Protein AF-A0A8W8KGR4-F1 (afdb_monomer_lite)

Secondary structure (DSSP, 8-state):
--SHHHHHHHHHHHTTPEEE-TTS-EEE-------TTS------------------------------------

Organism: Magallana gigas (NCBI:txid29159)

Foldseek 3Di:
DVDPVVLVVCQVPQAQDWDADPVGDIDGDHRDDPPVPPDDPPPPDPDDDDDPPPDDDDDDDDDDPDDDDDDDDD

Radius of gyration: 25.48 Å; chains: 1; bounding box: 49×78×36 Å

Structure (mmCIF, N/CA/C/O backbone):
data_AF-A0A8W8KGR4-F1
#
_entry.id   AF-A0A8W8KGR4-F1
#
loop_
_atom_site.group_PDB
_atom_site.id
_atom_site.type_symbol
_atom_site.label_atom_id
_atom_site.label_alt_id
_atom_site.label_comp_id
_atom_site.label_asym_id
_atom_site.label_entity_id
_atom_site.label_seq_id
_atom_site.pdbx_PDB_ins_code
_atom_site.Cartn_x
_atom_site.Cartn_y
_atom_site.Cartn_z
_atom_site.occupancy
_atom_site.B_iso_or_equiv
_atom_site.auth_seq_id
_atom_site.auth_comp_id
_atom_site.auth_asym_id
_atom_site.auth_atom_id
_atom_site.pdbx_PDB_model_num
ATOM 1 N N . PHE A 1 1 ? 8.994 0.941 -6.496 1.00 77.56 1 PHE A N 1
ATOM 2 C CA . PHE A 1 1 ? 10.153 0.958 -5.580 1.00 77.56 1 PHE A CA 1
ATOM 3 C C . PHE A 1 1 ? 11.397 1.295 -6.374 1.00 77.56 1 PHE A C 1
ATOM 5 O O . PHE A 1 1 ? 11.507 0.817 -7.496 1.00 77.56 1 PHE A O 1
ATOM 12 N N . LEU A 1 2 ? 12.286 2.129 -5.831 1.00 89.25 2 LEU A N 1
ATOM 13 C CA . LEU A 1 2 ? 13.537 2.502 -6.504 1.00 89.25 2 LEU A CA 1
ATOM 14 C C . LEU A 1 2 ? 14.613 1.419 -6.338 1.00 89.25 2 LEU A C 1
ATOM 16 O O . LEU A 1 2 ? 15.451 1.251 -7.218 1.00 89.25 2 LEU A O 1
ATOM 20 N N . ARG A 1 3 ? 14.569 0.655 -5.237 1.00 94.81 3 ARG A N 1
ATOM 21 C CA . ARG A 1 3 ? 15.484 -0.459 -4.959 1.00 94.81 3 ARG A CA 1
ATOM 22 C C . ARG A 1 3 ? 14.727 -1.779 -4.830 1.00 94.81 3 ARG A C 1
ATOM 24 O O . ARG A 1 3 ? 13.586 -1.825 -4.368 1.00 94.81 3 ARG A O 1
ATOM 31 N N . LYS A 1 4 ? 15.389 -2.879 -5.205 1.00 88.81 4 LYS A N 1
ATOM 32 C CA . LYS A 1 4 ? 14.845 -4.243 -5.060 1.00 88.81 4 LYS A CA 1
ATOM 33 C C . LYS A 1 4 ? 14.643 -4.630 -3.591 1.00 88.81 4 LYS A C 1
ATOM 35 O O . LYS A 1 4 ? 13.717 -5.371 -3.272 1.00 88.81 4 LYS A O 1
ATOM 40 N N . GLU A 1 5 ? 15.496 -4.123 -2.710 1.00 91.69 5 GLU A N 1
ATOM 41 C CA . GLU A 1 5 ? 15.403 -4.319 -1.261 1.00 91.69 5 GLU A CA 1
ATOM 42 C C . GLU A 1 5 ? 14.088 -3.760 -0.708 1.00 91.69 5 GLU A C 1
ATOM 44 O O . GLU A 1 5 ? 13.370 -4.475 -0.009 1.00 91.69 5 GLU A O 1
ATOM 49 N N . ASP A 1 6 ? 13.708 -2.551 -1.130 1.00 92.12 6 ASP A N 1
ATOM 50 C CA . ASP A 1 6 ? 12.460 -1.910 -0.707 1.00 92.12 6 ASP A CA 1
ATOM 51 C C . ASP A 1 6 ? 11.230 -2.708 -1.157 1.00 92.12 6 ASP A C 1
ATOM 53 O O . ASP A 1 6 ? 10.268 -2.847 -0.405 1.00 92.12 6 ASP A O 1
ATOM 57 N N . MET A 1 7 ? 11.263 -3.284 -2.365 1.00 91.69 7 MET A N 1
ATOM 58 C CA . MET A 1 7 ? 10.174 -4.132 -2.861 1.00 91.69 7 MET A CA 1
ATOM 59 C C . MET A 1 7 ? 10.045 -5.417 -2.040 1.00 91.69 7 MET A C 1
ATOM 61 O O . MET A 1 7 ? 8.938 -5.792 -1.657 1.00 91.69 7 MET A O 1
ATOM 65 N N . LYS A 1 8 ? 11.165 -6.086 -1.740 1.00 92.81 8 LYS A N 1
ATOM 66 C CA . LYS A 1 8 ? 11.159 -7.285 -0.889 1.00 92.81 8 LYS A CA 1
ATOM 67 C C . LYS A 1 8 ? 10.622 -6.971 0.505 1.00 92.81 8 LYS A C 1
ATOM 69 O O . LYS A 1 8 ? 9.812 -7.729 1.037 1.00 92.81 8 LYS A O 1
ATOM 74 N N . HIS A 1 9 ? 11.040 -5.843 1.076 1.00 91.75 9 HIS A N 1
ATOM 75 C CA . HIS A 1 9 ? 10.551 -5.390 2.371 1.00 91.75 9 HIS A CA 1
ATOM 76 C C . HIS A 1 9 ? 9.048 -5.096 2.328 1.00 91.75 9 HIS A C 1
ATOM 78 O O . HIS A 1 9 ? 8.308 -5.535 3.206 1.00 91.75 9 HIS A O 1
ATOM 84 N N . ALA A 1 10 ? 8.577 -4.425 1.278 1.00 92.06 10 ALA A N 1
ATOM 85 C CA . ALA A 1 10 ? 7.165 -4.131 1.086 1.00 92.06 10 ALA A CA 1
ATOM 86 C C . ALA A 1 10 ? 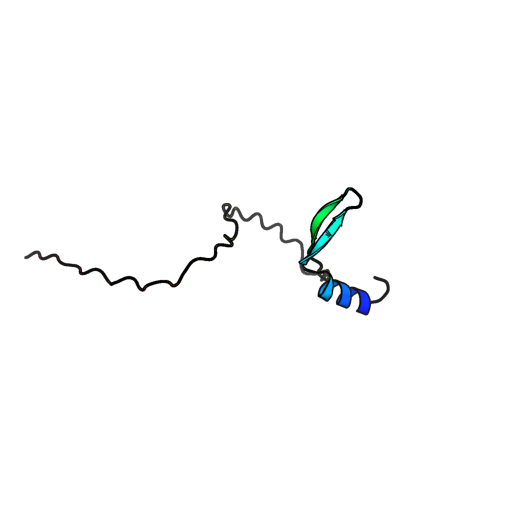6.313 -5.398 0.964 1.00 92.06 10 ALA A C 1
ATOM 88 O O . ALA A 1 10 ? 5.30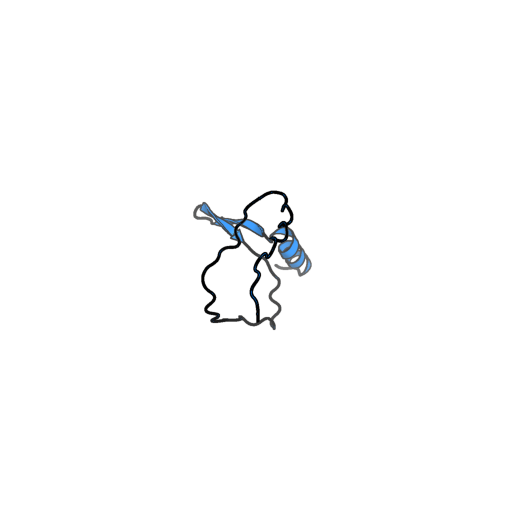8 -5.512 1.655 1.00 92.06 10 ALA A O 1
ATOM 89 N N . VAL A 1 11 ? 6.732 -6.377 0.160 1.00 90.94 11 VAL A N 1
ATOM 90 C CA . VAL A 1 11 ? 6.034 -7.669 0.058 1.00 90.94 11 VAL A CA 1
ATOM 91 C C . VAL A 1 11 ? 5.978 -8.365 1.420 1.00 90.94 11 VAL A C 1
ATOM 93 O O . VAL A 1 11 ? 4.932 -8.863 1.807 1.00 90.94 11 VAL A O 1
ATOM 96 N N . SER A 1 12 ? 7.067 -8.360 2.195 1.00 89.69 12 SER A N 1
ATOM 97 C CA . SER A 1 12 ? 7.081 -9.030 3.501 1.00 89.69 12 SER A CA 1
ATOM 98 C C . SER A 1 12 ? 6.278 -8.309 4.587 1.00 89.69 12 SER A C 1
ATOM 100 O O . SER A 1 12 ? 5.808 -8.969 5.512 1.00 89.69 12 SER A O 1
ATOM 102 N N . LYS A 1 13 ? 6.206 -6.975 4.555 1.00 93.81 13 LYS A N 1
ATOM 103 C CA . LYS A 1 13 ? 5.658 -6.170 5.659 1.00 93.81 13 LYS A CA 1
ATOM 104 C C . LYS A 1 13 ? 4.278 -5.600 5.389 1.00 93.81 13 LYS A C 1
ATOM 106 O O . LYS A 1 13 ? 3.575 -5.289 6.343 1.00 93.81 13 LYS A O 1
ATOM 111 N N . LEU A 1 14 ? 3.919 -5.417 4.124 1.00 93.81 14 LEU A N 1
ATOM 112 C CA . LEU A 1 14 ? 2.658 -4.797 3.728 1.00 93.81 14 LEU A CA 1
ATOM 113 C C . LEU A 1 14 ? 1.613 -5.826 3.285 1.00 93.81 14 LEU A C 1
ATOM 115 O O . LEU A 1 14 ? 0.452 -5.456 3.109 1.00 93.81 14 LEU A O 1
ATOM 119 N N . ASP A 1 15 ? 1.980 -7.101 3.136 1.00 93.06 15 ASP A N 1
ATOM 120 C CA . ASP A 1 15 ? 1.003 -8.164 2.896 1.00 93.06 15 ASP A CA 1
ATOM 121 C C . ASP A 1 15 ? 0.073 -8.346 4.106 1.00 93.06 15 ASP A C 1
ATOM 123 O O . ASP A 1 15 ? 0.494 -8.239 5.258 1.00 93.06 15 ASP A O 1
ATOM 127 N N . ASP A 1 16 ? -1.213 -8.560 3.827 1.00 91.81 16 ASP A N 1
ATOM 128 C CA . ASP A 1 16 ? -2.302 -8.668 4.807 1.00 91.81 16 ASP A CA 1
ATOM 129 C C . ASP A 1 16 ? -2.457 -7.454 5.752 1.00 91.81 16 ASP A C 1
ATOM 131 O O . ASP A 1 16 ? -3.076 -7.535 6.820 1.00 91.81 16 ASP A O 1
ATOM 135 N N . THR A 1 17 ? -1.962 -6.283 5.342 1.00 95.19 17 THR A N 1
ATOM 136 C CA . THR A 1 17 ? -2.159 -5.031 6.085 1.00 95.19 17 THR A CA 1
ATOM 137 C C . THR A 1 17 ? -3.446 -4.307 5.681 1.00 95.19 17 THR A C 1
ATOM 139 O O . THR A 1 17 ? -4.007 -4.516 4.600 1.00 95.19 17 THR A O 1
ATOM 142 N N . LYS A 1 18 ? -3.944 -3.450 6.583 1.00 95.25 18 LYS A N 1
ATOM 143 C CA . LYS A 1 18 ? -5.084 -2.567 6.312 1.00 95.25 18 LYS A CA 1
ATOM 144 C C . LYS A 1 18 ? -4.618 -1.367 5.498 1.00 95.25 18 LYS A C 1
ATOM 146 O O . LYS A 1 18 ? -3.838 -0.551 5.982 1.00 95.25 18 LYS A O 1
ATOM 151 N N . PHE A 1 19 ? -5.155 -1.236 4.299 1.00 95.69 19 PHE A N 1
ATOM 152 C CA . PHE A 1 19 ? -5.023 -0.063 3.459 1.00 95.69 19 PHE A CA 1
ATOM 153 C C . PHE A 1 19 ? -6.199 0.880 3.695 1.00 95.69 19 PHE A C 1
ATOM 155 O O . PHE A 1 19 ? -7.348 0.442 3.741 1.00 95.69 19 PHE A O 1
ATOM 162 N N . ARG A 1 20 ? -5.905 2.173 3.830 1.00 96.69 20 ARG A N 1
ATOM 163 C CA . ARG A 1 20 ? -6.908 3.235 3.896 1.00 96.69 20 ARG A CA 1
ATOM 164 C C . ARG A 1 20 ? -6.810 4.075 2.628 1.00 96.69 20 ARG A C 1
ATOM 166 O O . ARG A 1 20 ? -5.741 4.612 2.344 1.00 96.69 20 ARG A O 1
ATOM 173 N N . SER A 1 21 ? -7.906 4.184 1.885 1.00 93.44 21 SER A N 1
ATOM 174 C CA . SER A 1 21 ? -7.994 5.069 0.729 1.00 93.44 21 SER A CA 1
ATOM 175 C C . SER A 1 21 ? -8.025 6.531 1.180 1.00 93.44 21 SER A C 1
ATOM 177 O O . SER A 1 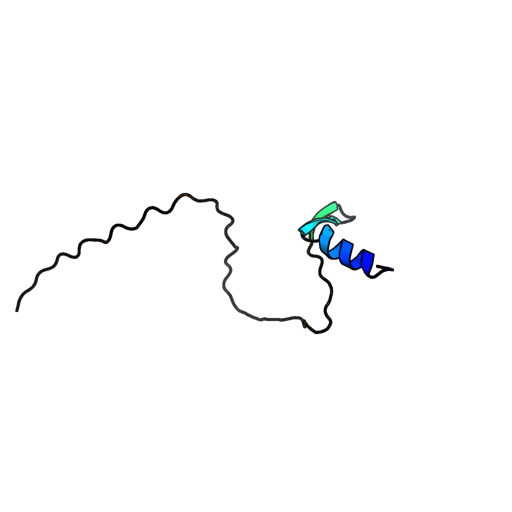21 ? -8.361 6.851 2.324 1.00 93.44 21 SER A O 1
ATOM 179 N N . HIS A 1 22 ? -7.678 7.436 0.270 1.00 95.50 22 HIS A N 1
ATOM 180 C CA . HIS A 1 22 ? -7.752 8.875 0.518 1.00 95.50 22 HIS A CA 1
ATOM 181 C C . HIS A 1 22 ? -9.194 9.362 0.768 1.00 95.50 22 HIS A C 1
ATOM 183 O O . HIS A 1 22 ? -9.391 10.345 1.472 1.00 95.50 22 HIS A O 1
ATOM 189 N N . GLU A 1 23 ? -10.188 8.624 0.269 1.00 94.50 23 GLU A N 1
ATOM 190 C CA . GLU A 1 23 ? -11.622 8.853 0.499 1.00 94.50 23 GLU A CA 1
ATOM 191 C C . GLU A 1 23 ? -12.118 8.243 1.823 1.00 94.50 23 GLU A C 1
ATOM 193 O O . GLU A 1 23 ? -13.263 8.433 2.221 1.00 94.50 23 GLU A O 1
ATOM 198 N N . GLY A 1 24 ? -11.248 7.534 2.550 1.00 95.62 24 GLY A N 1
ATOM 199 C CA . GLY A 1 24 ? -11.528 7.015 3.888 1.00 95.62 24 GLY A CA 1
ATOM 200 C C . GLY A 1 24 ? -11.985 5.559 3.949 1.00 95.62 24 GLY A C 1
ATOM 201 O O . GLY A 1 24 ? -12.160 5.041 5.052 1.00 95.62 24 GLY A O 1
ATOM 202 N N . GLU A 1 25 ? -12.115 4.872 2.817 1.00 94.81 25 GLU A N 1
ATOM 203 C CA . GLU A 1 25 ? -12.425 3.442 2.787 1.00 94.81 25 GLU A CA 1
ATOM 204 C C . GLU A 1 25 ? -11.258 2.617 3.337 1.00 94.81 25 GLU A C 1
ATOM 206 O O . GLU A 1 25 ? -10.092 2.921 3.080 1.00 94.81 25 GLU A O 1
ATOM 211 N N . VAL A 1 26 ? -11.553 1.549 4.083 1.00 97.00 26 VAL A N 1
ATOM 212 C CA . VAL A 1 26 ? -10.526 0.653 4.634 1.00 97.00 26 VAL A CA 1
ATOM 213 C C . VAL A 1 26 ? -10.724 -0.757 4.100 1.00 97.00 26 VAL A C 1
ATOM 215 O O . VAL A 1 26 ? -11.793 -1.345 4.247 1.00 97.00 26 VAL A O 1
ATOM 218 N N . SER A 1 27 ? -9.669 -1.324 3.525 1.00 94.94 27 SER A N 1
ATOM 219 C CA . SER A 1 27 ? -9.657 -2.686 2.990 1.00 94.94 27 SER A CA 1
ATOM 220 C C . SER A 1 27 ? -8.364 -3.409 3.362 1.00 94.94 27 SER A C 1
ATOM 222 O O . SER A 1 27 ? -7.368 -2.788 3.721 1.00 94.94 27 SER A O 1
ATOM 224 N N . TYR A 1 28 ? -8.377 -4.739 3.325 1.00 95.00 28 TYR A N 1
ATOM 225 C CA . TYR A 1 28 ? -7.147 -5.523 3.444 1.00 95.00 28 TYR A CA 1
ATOM 226 C C . TYR A 1 28 ? -6.549 -5.726 2.059 1.00 95.00 28 TYR A C 1
ATOM 228 O O . TYR A 1 28 ? -7.261 -6.127 1.135 1.00 95.00 28 TYR A O 1
ATOM 236 N N . ILE A 1 29 ? -5.250 -5.474 1.928 1.00 94.00 29 ILE A N 1
ATOM 237 C CA . ILE A 1 29 ? -4.526 -5.628 0.665 1.00 94.00 29 ILE A CA 1
ATOM 238 C C . ILE A 1 29 ? -3.595 -6.834 0.705 1.00 94.00 29 ILE A C 1
ATOM 240 O O . ILE A 1 29 ? -3.160 -7.274 1.767 1.00 94.00 29 ILE A O 1
ATOM 244 N N . ARG A 1 30 ? -3.282 -7.356 -0.482 1.00 94.31 30 ARG A N 1
ATOM 245 C CA . ARG A 1 30 ? -2.263 -8.387 -0.674 1.00 94.31 30 ARG A CA 1
ATOM 246 C C . ARG A 1 30 ? -1.164 -7.847 -1.560 1.00 94.31 30 ARG A C 1
ATOM 248 O O . ARG A 1 30 ? -1.454 -7.331 -2.639 1.00 94.31 30 ARG A O 1
ATOM 255 N N . VAL A 1 31 ? 0.079 -7.999 -1.127 1.00 91.94 31 VAL A N 1
ATOM 256 C CA . VAL A 1 31 ? 1.246 -7.467 -1.834 1.00 91.94 31 VAL A CA 1
ATOM 257 C C . VAL A 1 31 ? 2.126 -8.636 -2.242 1.00 91.94 31 VAL A C 1
ATOM 259 O O . VAL A 1 31 ? 2.602 -9.391 -1.402 1.00 91.94 31 VAL A O 1
ATOM 262 N N . LYS A 1 32 ? 2.324 -8.819 -3.550 1.00 89.75 32 LYS A N 1
ATOM 263 C CA . LYS A 1 32 ? 3.113 -9.922 -4.115 1.00 89.75 32 LYS A CA 1
ATOM 264 C C . LYS A 1 32 ? 4.008 -9.403 -5.232 1.00 89.75 32 LYS A C 1
ATOM 266 O O . LYS A 1 32 ? 3.614 -8.498 -5.961 1.00 89.75 32 LYS A O 1
ATOM 271 N N . GLU A 1 33 ? 5.201 -9.979 -5.354 1.00 88.75 33 GLU A N 1
ATOM 272 C CA . GLU A 1 33 ? 6.074 -9.743 -6.506 1.00 88.75 33 GLU A CA 1
ATOM 273 C C . GLU A 1 33 ? 5.404 -10.312 -7.766 1.00 88.75 33 GLU A C 1
ATOM 275 O O . GLU A 1 33 ? 4.926 -11.450 -7.766 1.00 88.75 33 GLU A O 1
ATOM 280 N N . ASP A 1 34 ? 5.336 -9.509 -8.829 1.00 82.12 34 ASP A N 1
ATOM 281 C CA . ASP A 1 34 ? 4.792 -9.946 -10.113 1.00 82.12 34 ASP A CA 1
ATOM 282 C C . ASP A 1 34 ? 5.848 -10.766 -10.864 1.00 82.12 34 ASP A C 1
ATOM 284 O O . ASP A 1 34 ? 6.684 -10.242 -11.605 1.00 82.12 34 ASP A O 1
ATOM 288 N N . TYR A 1 35 ? 5.838 -12.081 -10.647 1.00 74.75 35 TYR A N 1
ATOM 289 C CA . TYR A 1 35 ? 6.576 -13.007 -11.495 1.00 74.75 35 TYR A CA 1
ATOM 290 C C . TYR A 1 35 ? 5.873 -13.048 -12.856 1.00 74.75 35 TYR A C 1
ATOM 292 O O . TYR A 1 35 ? 4.879 -13.763 -13.007 1.00 74.75 35 TYR A O 1
ATOM 300 N N . ARG A 1 36 ? 6.384 -12.293 -13.843 1.00 63.47 36 ARG A N 1
ATOM 301 C CA . ARG A 1 36 ? 5.936 -12.293 -15.253 1.00 63.47 36 ARG A CA 1
ATOM 302 C C . ARG A 1 36 ? 6.062 -13.685 -15.897 1.00 63.47 36 ARG A C 1
ATOM 304 O O . ARG A 1 36 ? 6.964 -13.962 -16.677 1.00 63.47 36 ARG A O 1
ATOM 311 N N . GLY A 1 37 ? 5.144 -14.565 -15.522 1.00 54.12 37 GLY A N 1
ATOM 312 C CA . GLY A 1 37 ? 5.102 -15.999 -15.813 1.00 54.12 37 GLY A CA 1
ATOM 313 C C . GLY A 1 37 ? 3.974 -16.716 -15.055 1.00 54.12 37 GLY A C 1
ATOM 314 O O . GLY A 1 37 ? 3.500 -17.762 -15.487 1.00 54.12 37 GLY A O 1
ATOM 315 N N . GLY A 1 38 ? 3.456 -16.125 -13.974 1.00 54.44 38 GLY A N 1
ATOM 316 C CA . GLY A 1 38 ? 2.233 -16.555 -13.297 1.00 54.44 38 GLY A CA 1
ATOM 317 C C . GLY A 1 38 ? 0.994 -15.879 -13.875 1.00 54.44 38 GLY A C 1
ATOM 318 O O . GLY A 1 38 ? 0.303 -15.163 -13.158 1.00 54.44 38 GLY A O 1
ATOM 319 N N . GLY A 1 39 ? 0.747 -16.074 -15.175 1.00 49.34 39 GLY A N 1
ATOM 320 C CA . GLY A 1 39 ? -0.365 -15.469 -15.907 1.00 49.34 39 GLY A CA 1
ATOM 321 C C . GLY A 1 39 ? -1.701 -15.567 -15.170 1.00 49.34 39 GLY A C 1
ATOM 322 O O . GLY A 1 39 ? -2.010 -16.577 -14.527 1.00 49.34 39 GLY A O 1
ATOM 323 N N . GLY A 1 40 ? -2.495 -14.501 -15.293 1.00 58.59 40 GLY A N 1
ATOM 324 C CA . GLY A 1 40 ? -3.866 -14.431 -14.814 1.00 58.59 40 GLY A CA 1
ATOM 325 C C . GLY A 1 40 ? -4.618 -15.709 -15.156 1.00 58.59 40 GLY A C 1
ATOM 326 O O . GLY A 1 40 ? -4.965 -15.976 -16.304 1.00 58.59 40 GLY A O 1
ATOM 327 N N . ARG A 1 41 ? -4.877 -16.534 -14.142 1.00 52.72 41 ARG A N 1
ATOM 328 C CA . ARG A 1 41 ? -5.802 -17.646 -14.293 1.00 52.72 41 ARG A CA 1
ATOM 329 C C . ARG A 1 41 ? -7.197 -17.077 -14.124 1.00 52.72 41 ARG A C 1
ATOM 331 O O . ARG A 1 41 ? -7.780 -17.158 -13.045 1.00 52.72 41 ARG A O 1
ATOM 338 N N . SER A 1 42 ? -7.739 -16.576 -15.230 1.00 58.22 42 SER A N 1
ATOM 339 C CA . SER A 1 42 ? -9.168 -16.635 -15.529 1.00 58.22 42 SER A CA 1
ATOM 340 C C . SER A 1 42 ? -9.599 -18.102 -15.471 1.00 58.22 42 SER A C 1
ATOM 342 O O . SER A 1 42 ? -9.744 -18.791 -16.474 1.00 58.22 42 SER A O 1
ATOM 344 N N . ARG A 1 43 ? -9.710 -18.651 -14.261 1.00 51.75 43 ARG A N 1
ATOM 345 C CA . ARG A 1 43 ? -10.388 -19.914 -14.024 1.00 51.75 43 ARG A CA 1
ATOM 346 C C . ARG A 1 43 ? -11.846 -19.548 -13.854 1.00 51.75 43 ARG A C 1
ATOM 348 O O . ARG A 1 43 ? -12.297 -19.337 -12.732 1.00 51.75 43 ARG A O 1
ATOM 355 N N . SER A 1 44 ? -12.567 -19.522 -14.969 1.00 54.31 44 SER A N 1
ATOM 356 C CA . SER A 1 44 ? -14.000 -19.795 -14.995 1.00 54.31 44 SER A CA 1
ATOM 357 C C . SER A 1 44 ? -14.203 -21.175 -14.370 1.00 54.31 44 SER A C 1
ATOM 359 O O . SER A 1 44 ? -14.202 -22.203 -15.038 1.00 54.31 44 SER A O 1
ATOM 361 N N . ARG A 1 45 ? -14.225 -21.228 -13.040 1.00 47.12 45 ARG A N 1
ATOM 362 C CA . ARG A 1 45 ? -14.516 -22.429 -12.277 1.00 47.12 45 ARG A CA 1
ATOM 363 C C . ARG A 1 45 ? -15.795 -22.100 -11.554 1.00 47.12 45 ARG A C 1
ATOM 365 O O . ARG A 1 45 ? -15.761 -21.491 -10.491 1.00 47.12 45 ARG A O 1
ATOM 372 N N . SER A 1 46 ? -16.902 -22.478 -12.175 1.00 53.94 46 SER A N 1
ATOM 373 C CA . SER A 1 46 ? -18.209 -22.606 -11.550 1.00 53.94 46 SER A CA 1
ATOM 374 C C . SER A 1 46 ? -18.036 -23.476 -10.303 1.00 53.94 46 SER A C 1
ATOM 376 O O . SER A 1 46 ? -18.064 -24.701 -10.353 1.00 53.94 46 SER A O 1
ATOM 378 N N . ARG A 1 47 ? -17.707 -22.843 -9.183 1.00 47.19 47 ARG A N 1
ATOM 379 C CA . ARG A 1 47 ? -17.615 -23.451 -7.865 1.00 47.19 47 ARG A CA 1
ATOM 380 C C . ARG A 1 47 ? -18.504 -22.606 -6.994 1.00 47.19 47 ARG A C 1
ATOM 382 O O . ARG A 1 47 ? -18.088 -21.578 -6.473 1.00 47.19 47 ARG A O 1
ATOM 389 N N . SER A 1 48 ? -19.758 -23.041 -6.976 1.00 50.94 48 SER A N 1
ATOM 390 C CA . SER A 1 48 ? -20.697 -22.902 -5.872 1.00 50.94 48 SER A CA 1
ATOM 391 C C . SER A 1 48 ? -20.077 -22.234 -4.646 1.00 50.94 48 SER A C 1
ATOM 393 O O . SER A 1 48 ? -19.199 -22.796 -3.988 1.00 50.94 48 SER A O 1
ATOM 395 N N . ILE A 1 49 ? -20.563 -21.022 -4.394 1.00 52.41 49 ILE A N 1
ATOM 396 C CA . ILE A 1 49 ? -20.381 -20.214 -3.196 1.00 52.41 49 ILE A CA 1
ATOM 397 C C . ILE A 1 49 ? -20.257 -21.111 -1.956 1.00 52.41 49 ILE A C 1
ATOM 399 O O . ILE A 1 49 ? -21.156 -21.867 -1.598 1.00 52.41 49 ILE A O 1
ATOM 403 N N . THR A 1 50 ? -19.112 -21.063 -1.290 1.00 55.06 50 THR A N 1
ATOM 404 C CA . THR A 1 50 ? -19.042 -21.385 0.135 1.00 55.06 50 THR A CA 1
ATOM 405 C C . THR A 1 50 ? -17.872 -20.602 0.721 1.00 55.06 50 THR A C 1
ATOM 407 O O . THR A 1 50 ? -16.717 -20.933 0.447 1.00 55.06 50 THR A O 1
ATOM 410 N N . PRO A 1 51 ? -18.127 -19.515 1.472 1.00 53.09 51 PRO A N 1
ATOM 411 C CA . PRO A 1 51 ? -17.058 -18.795 2.150 1.00 53.09 51 PRO A CA 1
ATOM 412 C C . PRO A 1 51 ? -16.411 -19.718 3.196 1.00 53.09 51 PRO A C 1
ATOM 414 O O . PRO A 1 51 ? -17.130 -20.506 3.824 1.00 53.09 51 PRO A O 1
ATOM 417 N N . PRO A 1 52 ? -15.082 -19.651 3.418 1.00 50.81 52 PRO A N 1
ATOM 418 C CA . PRO A 1 52 ? -14.456 -20.402 4.494 1.00 50.81 52 PRO A CA 1
ATOM 419 C C . PRO A 1 52 ? -15.037 -19.894 5.812 1.00 50.81 52 PRO A C 1
ATOM 421 O O . PRO A 1 52 ? -14.746 -18.786 6.265 1.00 50.81 52 PRO A O 1
ATOM 424 N N . ARG A 1 53 ? -15.919 -20.701 6.408 1.00 47.22 53 ARG A N 1
ATOM 425 C CA . ARG A 1 53 ? -16.503 -20.426 7.715 1.00 47.22 53 ARG A CA 1
ATOM 426 C C . ARG A 1 53 ? -15.377 -20.412 8.737 1.00 47.22 53 ARG A C 1
ATOM 428 O O . ARG A 1 53 ? -14.909 -21.450 9.197 1.00 47.22 53 ARG A O 1
ATOM 435 N N . ARG A 1 54 ? -14.955 -19.207 9.106 1.00 54.12 54 ARG A N 1
ATOM 436 C CA . ARG A 1 54 ? -14.243 -18.940 10.348 1.00 54.12 54 ARG A CA 1
ATOM 437 C C . ARG A 1 54 ? -15.219 -19.266 11.481 1.00 54.12 54 ARG A C 1
ATOM 439 O O . ARG A 1 54 ? -16.009 -18.426 11.897 1.00 54.12 54 ARG A O 1
ATOM 446 N N . SER A 1 55 ? -15.229 -20.519 11.926 1.00 46.59 55 SER A N 1
ATOM 447 C CA . SER A 1 55 ? -16.074 -20.978 13.030 1.00 46.59 55 SER A CA 1
ATOM 448 C C . SER A 1 55 ? -15.299 -21.960 13.898 1.00 46.59 55 SER A C 1
ATOM 450 O O . SER A 1 55 ? -15.297 -23.167 13.696 1.00 46.59 55 SER A O 1
ATOM 452 N N . ARG A 1 56 ? -14.603 -21.369 14.867 1.00 54.03 56 ARG A N 1
ATOM 453 C CA . ARG A 1 56 ? -14.431 -21.849 16.242 1.00 54.03 56 ARG A CA 1
ATOM 454 C C . ARG A 1 56 ? -15.524 -22.872 16.624 1.00 54.03 56 ARG A C 1
ATOM 456 O O . ARG A 1 56 ? -16.662 -22.460 16.816 1.00 54.03 56 ARG A O 1
ATOM 463 N N . ALA A 1 57 ? -15.207 -24.167 16.718 1.00 44.28 57 ALA A N 1
ATOM 464 C CA . ALA A 1 57 ? -16.121 -25.176 17.270 1.00 44.28 57 ALA A CA 1
ATOM 465 C C . ALA A 1 57 ? -15.381 -26.460 17.707 1.00 44.28 57 ALA A C 1
ATOM 467 O O . ALA A 1 57 ? -14.947 -27.244 16.872 1.00 44.28 57 ALA A O 1
ATOM 468 N N .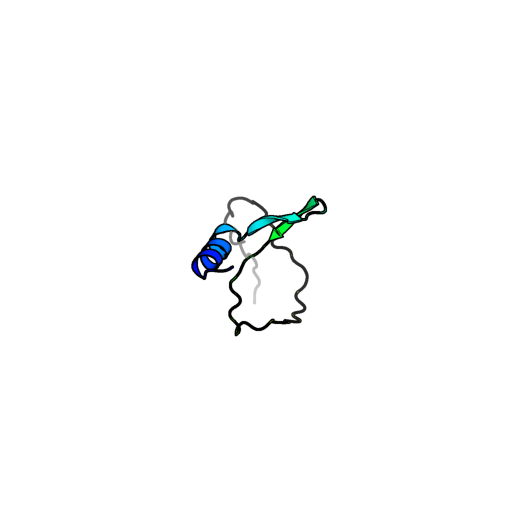 SER A 1 58 ? -15.241 -26.578 19.031 1.00 54.56 58 SER A N 1
ATOM 469 C CA . SER A 1 58 ? -15.276 -27.731 19.952 1.00 54.56 58 SER A CA 1
ATOM 470 C C . SER A 1 58 ? -14.701 -29.123 19.585 1.00 54.56 58 SER A C 1
ATOM 472 O O . SER A 1 58 ? -14.785 -29.564 18.440 1.00 54.56 58 SER A O 1
ATOM 474 N N . PRO A 1 59 ? -14.171 -29.877 20.581 1.00 54.09 59 PRO A N 1
ATOM 475 C CA . PRO A 1 59 ? -13.568 -31.200 20.379 1.00 54.09 59 PRO A CA 1
ATOM 476 C C . PRO A 1 59 ? -14.548 -32.195 19.746 1.00 54.09 59 PRO A C 1
ATOM 478 O O . PRO A 1 59 ? -15.681 -32.347 20.204 1.00 54.09 59 PRO A O 1
ATOM 481 N N . ARG A 1 60 ? -14.106 -32.903 18.701 1.00 47.47 60 ARG A N 1
ATOM 482 C CA . ARG A 1 60 ? -14.901 -33.949 18.048 1.00 47.47 60 ARG A CA 1
ATOM 483 C C . ARG A 1 60 ? -14.913 -35.211 18.912 1.00 47.47 60 ARG A C 1
ATOM 485 O O . ARG A 1 60 ? -13.919 -35.926 18.970 1.00 47.47 60 ARG A O 1
ATOM 492 N N . TYR A 1 61 ? -16.042 -35.483 19.558 1.00 45.03 61 TYR A N 1
ATOM 493 C CA . TYR A 1 61 ? -16.328 -36.778 20.175 1.00 45.03 61 TYR A CA 1
ATOM 494 C C . TYR A 1 61 ? -16.456 -37.849 19.074 1.00 45.03 61 TYR A C 1
ATOM 496 O O . TYR A 1 61 ? -17.114 -37.619 18.057 1.00 45.03 61 TYR A O 1
ATOM 504 N N . SER A 1 62 ? -15.800 -38.998 19.249 1.00 58.66 62 SER A N 1
ATOM 505 C CA . SER A 1 62 ? -15.808 -40.106 18.282 1.00 58.66 62 SER A CA 1
ATOM 506 C C . SER A 1 62 ? -17.227 -40.638 18.029 1.00 58.66 62 SER A C 1
ATOM 508 O O . SER A 1 62 ? -17.977 -40.824 18.990 1.00 58.66 62 SER A O 1
ATOM 510 N N . PRO A 1 63 ? -17.612 -40.960 16.778 1.00 56.72 63 PRO A N 1
ATOM 511 C CA . PRO A 1 63 ? -18.894 -41.596 16.520 1.00 56.72 63 PRO A CA 1
ATOM 512 C C . PRO A 1 63 ? -18.844 -43.061 16.973 1.00 56.72 63 PRO A C 1
ATOM 514 O O . PRO A 1 63 ? -18.120 -43.891 16.419 1.00 56.72 63 PRO A O 1
ATOM 517 N N . VAL A 1 64 ? -19.633 -43.360 18.004 1.00 51.06 64 VAL A N 1
ATOM 518 C CA . VAL A 1 64 ? -19.965 -44.710 18.469 1.00 51.06 64 VAL A CA 1
ATOM 519 C C . VAL A 1 64 ? -20.509 -45.506 17.279 1.00 51.06 64 VAL A C 1
ATOM 521 O O . VAL A 1 64 ? -21.527 -45.139 16.693 1.00 51.06 64 VAL A O 1
ATOM 524 N N . ARG A 1 65 ? -19.815 -46.583 16.886 1.00 49.53 65 ARG A N 1
ATOM 525 C CA . ARG A 1 65 ? -20.254 -47.463 15.794 1.00 49.53 65 ARG A CA 1
ATOM 526 C C . ARG A 1 65 ? -21.562 -48.140 16.201 1.00 49.53 65 ARG A C 1
ATOM 528 O O . ARG A 1 65 ? -21.592 -48.975 17.102 1.00 49.53 65 ARG A O 1
ATOM 535 N N . GLY A 1 66 ? -22.637 -47.724 15.537 1.00 50.62 66 GLY A N 1
ATOM 536 C CA . GLY A 1 66 ? -23.981 -48.253 15.697 1.00 50.62 66 GLY A CA 1
ATOM 537 C C . GLY A 1 66 ? -24.037 -49.757 15.445 1.00 50.62 66 GLY A C 1
ATOM 538 O O . GLY A 1 66 ? -23.487 -50.289 14.485 1.00 50.62 66 GLY A O 1
ATOM 539 N N . ARG A 1 67 ? -24.715 -50.419 16.372 1.00 52.34 67 ARG A N 1
ATOM 540 C CA . ARG A 1 67 ? -24.994 -51.844 16.472 1.00 52.34 67 ARG A CA 1
ATOM 541 C C . ARG A 1 67 ? -25.989 -52.281 15.393 1.00 52.34 67 ARG A C 1
ATOM 543 O O . ARG A 1 67 ? -27.185 -52.047 15.544 1.00 52.34 67 ARG A O 1
ATOM 550 N N . SER A 1 68 ? -25.526 -52.960 14.348 1.00 47.34 68 SER A N 1
ATOM 551 C CA . SER A 1 68 ? -26.414 -53.578 13.355 1.00 47.34 68 SER A CA 1
ATOM 552 C C . SER A 1 68 ? -26.991 -54.887 13.905 1.00 47.34 68 SER A C 1
ATOM 554 O O . SER A 1 68 ? -26.278 -55.872 14.084 1.00 47.34 68 SER A O 1
ATOM 556 N N . ARG A 1 69 ? -28.291 -54.882 14.215 1.00 51.44 69 ARG A N 1
ATOM 557 C CA . ARG A 1 69 ? -29.107 -56.050 14.580 1.00 51.44 69 ARG A C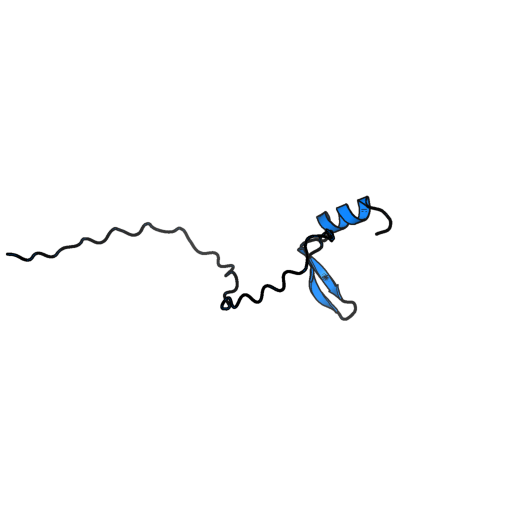A 1
ATOM 558 C C . ARG A 1 69 ? -30.204 -56.248 13.529 1.00 51.44 69 ARG A C 1
ATOM 560 O O . ARG A 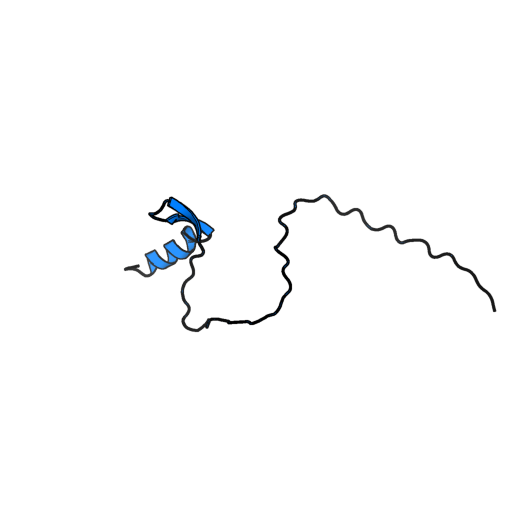1 69 ? -31.138 -55.457 13.506 1.00 51.44 69 ARG A O 1
ATOM 567 N N . SER A 1 70 ? -30.113 -57.332 12.759 1.00 48.84 70 SER A N 1
ATOM 568 C CA . SER A 1 70 ? -31.188 -57.966 11.958 1.00 48.84 70 SER A CA 1
ATOM 569 C C . SER A 1 70 ? -30.546 -59.174 11.245 1.00 48.84 70 SER A C 1
ATOM 571 O O . SER A 1 70 ? -29.645 -58.983 10.446 1.00 48.84 70 SER A O 1
ATOM 573 N N . ARG A 1 71 ? -30.672 -60.450 11.655 1.00 46.88 71 ARG A N 1
ATOM 574 C CA . ARG A 1 71 ? -31.810 -61.404 11.699 1.00 46.88 71 ARG A CA 1
ATOM 575 C C . ARG A 1 71 ? -32.674 -61.442 10.429 1.00 46.88 71 ARG A C 1
ATOM 577 O O . ARG A 1 71 ? -33.524 -60.572 10.289 1.00 46.88 71 ARG A O 1
ATOM 584 N N . SER A 1 72 ? -32.484 -62.486 9.602 1.00 40.59 72 SER A N 1
ATOM 585 C CA . SER A 1 72 ? -33.466 -63.311 8.831 1.00 40.59 72 SER A CA 1
ATOM 586 C C . SER A 1 72 ? -32.666 -64.289 7.934 1.00 40.59 72 SER A C 1
ATOM 588 O O . SER A 1 72 ? -31.827 -63.821 7.179 1.00 40.59 72 SER A O 1
ATOM 590 N N . ARG A 1 73 ? -32.588 -65.600 8.227 1.00 44.16 73 ARG A N 1
ATOM 591 C CA . ARG A 1 73 ? -33.443 -66.737 7.793 1.00 44.16 73 ARG A CA 1
ATOM 592 C C . ARG A 1 73 ? -33.531 -66.949 6.270 1.00 44.16 73 ARG A C 1
ATOM 594 O O . ARG A 1 73 ? -34.303 -66.240 5.639 1.00 44.16 73 ARG A O 1
ATOM 601 N N . SER A 1 74 ? -32.818 -67.973 5.783 1.00 40.09 74 SER A N 1
ATOM 602 C CA . SER A 1 74 ? -33.272 -69.101 4.940 1.00 40.09 74 SER A CA 1
ATOM 603 C C . SER A 1 74 ? -32.194 -70.179 4.946 1.00 40.09 74 SER A C 1
ATOM 605 O O . SER A 1 74 ? -31.008 -69.792 4.882 1.00 40.09 74 SER A O 1
#

Sequence (74 aa):
FLRKEDMKHAVSKLDDTKFRSHEGEVSYIRVKEDYRGGGGRSRSRSRSITPPRRSRASPRYSPVRGRSRSRSRS

pLDDT: mean 70.38, std 20.92, range [40.09, 97.0]

InterPro domains:
  IPR012677 Nucleotide-binding alpha-beta plait domain superfamily [G3DSA:3.30.70.330] (1-35)